Protein AF-A0AAW1RCU2-F1 (afdb_monomer)

Organism: NCBI:txid381761

Structure (mmCIF, N/CA/C/O backbone):
data_AF-A0AAW1RCU2-F1
#
_entry.id   AF-A0AAW1RCU2-F1
#
loop_
_atom_site.group_PDB
_atom_site.id
_atom_site.type_symbol
_atom_site.label_atom_id
_atom_site.label_alt_id
_atom_site.label_comp_id
_atom_site.label_asym_id
_atom_site.label_entity_id
_atom_site.label_seq_id
_atom_site.pdbx_PDB_ins_code
_atom_site.Cartn_x
_atom_site.Cartn_y
_atom_site.Cartn_z
_atom_site.occupancy
_atom_site.B_iso_or_equiv
_atom_site.auth_seq_id
_atom_site.auth_comp_id
_atom_site.auth_asym_id
_atom_site.auth_atom_id
_atom_site.pdbx_PDB_model_num
ATOM 1 N N . MET A 1 1 ? -4.671 -5.575 14.109 1.00 75.19 1 MET A N 1
ATOM 2 C CA . MET A 1 1 ? -3.495 -4.940 13.464 1.00 75.19 1 MET A CA 1
ATOM 3 C C . MET A 1 1 ? -3.321 -5.638 12.135 1.00 75.19 1 MET A C 1
ATOM 5 O O . MET A 1 1 ? -3.491 -6.846 12.098 1.00 75.19 1 MET A O 1
ATOM 9 N N . VAL A 1 2 ? -2.993 -4.914 11.068 1.00 80.25 2 VAL A N 1
ATOM 10 C CA . VAL A 1 2 ? -2.895 -5.488 9.721 1.00 80.25 2 VAL A CA 1
ATOM 11 C C . VAL A 1 2 ? -1.441 -5.582 9.273 1.00 80.25 2 VAL A C 1
ATOM 13 O O . VAL A 1 2 ? -0.641 -4.678 9.523 1.00 80.25 2 VAL A O 1
ATOM 16 N N . GLN A 1 3 ? -1.107 -6.679 8.598 1.00 79.62 3 GLN A N 1
ATOM 17 C CA . GLN A 1 3 ? 0.183 -6.862 7.941 1.00 79.62 3 GLN A CA 1
ATOM 18 C C . GLN A 1 3 ? 0.017 -6.627 6.441 1.00 79.62 3 GLN A C 1
ATOM 20 O O . GLN A 1 3 ? -0.823 -7.261 5.804 1.00 79.62 3 GLN A O 1
ATOM 25 N N . ILE A 1 4 ? 0.816 -5.725 5.873 1.00 79.38 4 ILE A N 1
ATOM 26 C CA . ILE A 1 4 ? 0.804 -5.413 4.441 1.00 79.38 4 ILE A CA 1
ATOM 27 C C . ILE A 1 4 ? 2.156 -5.745 3.818 1.00 79.38 4 ILE A C 1
ATOM 29 O O . ILE A 1 4 ? 3.207 -5.479 4.402 1.00 79.38 4 ILE A O 1
ATOM 33 N N . LEU A 1 5 ? 2.133 -6.318 2.614 1.00 78.69 5 LEU A N 1
ATOM 34 C CA . LEU A 1 5 ? 3.340 -6.565 1.833 1.00 78.69 5 LEU A CA 1
ATOM 35 C C . LEU A 1 5 ? 3.489 -5.480 0.768 1.00 78.69 5 LEU A C 1
ATOM 37 O O . LEU A 1 5 ? 2.671 -5.377 -0.148 1.00 78.69 5 LEU A O 1
ATOM 41 N N . VAL A 1 6 ? 4.560 -4.703 0.877 1.00 77.56 6 VAL A N 1
ATOM 42 C CA . VAL A 1 6 ? 4.902 -3.612 -0.028 1.00 77.56 6 VAL A CA 1
ATOM 43 C C . VAL A 1 6 ? 5.874 -4.106 -1.081 1.00 77.56 6 VAL A C 1
ATOM 45 O O . VAL A 1 6 ? 7.050 -4.322 -0.811 1.00 77.56 6 VAL A O 1
ATOM 48 N N . HIS A 1 7 ? 5.387 -4.288 -2.306 1.00 74.44 7 HIS A N 1
ATOM 49 C CA . HIS A 1 7 ? 6.242 -4.574 -3.453 1.00 74.44 7 HIS A CA 1
ATOM 50 C C . HIS A 1 7 ? 6.886 -3.282 -3.962 1.00 74.44 7 HIS A C 1
ATOM 52 O O . HIS A 1 7 ? 6.199 -2.413 -4.476 1.00 74.44 7 HIS A O 1
ATOM 58 N N . ILE A 1 8 ? 8.205 -3.171 -3.874 1.00 74.50 8 ILE A N 1
ATOM 59 C CA . ILE A 1 8 ? 8.992 -2.032 -4.340 1.00 74.50 8 ILE A CA 1
ATOM 60 C C . ILE A 1 8 ? 9.670 -2.413 -5.659 1.00 74.50 8 ILE A C 1
ATOM 62 O O . ILE A 1 8 ? 10.578 -3.249 -5.702 1.00 74.50 8 ILE A O 1
ATOM 66 N N . ARG A 1 9 ? 9.230 -1.791 -6.758 1.00 66.25 9 ARG A N 1
ATOM 67 C CA . ARG A 1 9 ? 9.865 -1.934 -8.076 1.00 66.25 9 ARG A CA 1
ATOM 68 C C . ARG A 1 9 ? 10.814 -0.764 -8.342 1.00 66.25 9 ARG A C 1
ATOM 70 O O . ARG A 1 9 ? 10.320 0.331 -8.596 1.00 66.25 9 ARG A O 1
ATOM 77 N N . PRO A 1 10 ? 12.144 -0.957 -8.316 1.00 59.75 10 PRO A N 1
ATOM 78 C CA . PRO A 1 10 ? 13.079 0.095 -8.695 1.00 59.75 10 PRO A CA 1
ATOM 79 C C . PRO A 1 10 ? 12.958 0.388 -10.196 1.00 59.75 10 PRO A C 1
ATOM 81 O O . PRO A 1 10 ? 13.050 -0.511 -11.027 1.00 59.75 10 PRO A O 1
ATOM 84 N N . ALA A 1 11 ? 12.757 1.654 -10.548 1.00 58.03 11 ALA A N 1
ATOM 85 C CA . ALA A 1 11 ? 12.471 2.052 -11.923 1.00 58.03 11 ALA A CA 1
ATOM 86 C C . ALA A 1 11 ? 13.689 2.054 -12.863 1.00 58.03 11 ALA A C 1
ATOM 88 O O . ALA A 1 11 ? 13.532 1.924 -14.076 1.00 58.03 11 ALA A O 1
ATOM 89 N N . ASP A 1 12 ? 14.895 2.173 -12.299 1.00 54.81 12 ASP A N 1
ATOM 90 C CA . ASP A 1 12 ? 16.139 2.376 -13.055 1.00 54.81 12 ASP A CA 1
ATOM 91 C C . ASP A 1 12 ? 17.123 1.195 -12.967 1.00 54.81 12 ASP A C 1
ATOM 93 O O . ASP A 1 12 ? 18.245 1.272 -13.468 1.00 54.81 12 ASP A O 1
ATOM 97 N N . ARG A 1 13 ? 16.719 0.065 -12.370 1.00 51.41 13 ARG A N 1
ATOM 98 C CA . ARG A 1 13 ? 17.493 -1.183 -12.425 1.00 51.41 13 ARG A CA 1
ATOM 99 C C . ARG A 1 13 ? 16.586 -2.368 -12.736 1.00 51.41 13 ARG A C 1
ATOM 101 O O . ARG A 1 13 ? 15.651 -2.600 -11.973 1.00 51.41 13 ARG A O 1
ATOM 108 N N . PRO A 1 14 ? 16.901 -3.185 -13.759 1.00 52.28 14 PRO A N 1
ATOM 109 C CA . PRO A 1 14 ? 16.369 -4.536 -13.852 1.00 52.28 14 PRO A CA 1
ATOM 110 C C . PRO A 1 14 ? 16.998 -5.361 -12.719 1.00 52.28 14 PRO A C 1
ATOM 112 O O . PRO A 1 14 ? 18.038 -5.992 -12.877 1.00 52.28 14 PRO A O 1
ATOM 115 N N . GLY A 1 15 ? 16.419 -5.246 -11.528 1.00 60.25 15 GLY A N 1
ATOM 116 C CA . GLY A 1 15 ? 16.770 -6.005 -10.336 1.00 60.25 15 GLY A CA 1
ATOM 117 C C . GLY A 1 15 ? 15.610 -6.897 -9.916 1.00 60.25 15 GLY A C 1
ATOM 118 O O . GLY A 1 15 ? 14.480 -6.724 -10.376 1.00 60.25 15 GLY A O 1
ATOM 119 N N . ALA A 1 16 ? 15.892 -7.854 -9.032 1.00 63.75 16 ALA A N 1
ATOM 120 C CA . ALA A 1 16 ? 14.837 -8.628 -8.397 1.00 63.75 16 ALA A CA 1
ATOM 121 C C . ALA A 1 16 ? 13.883 -7.678 -7.644 1.00 63.75 16 ALA A C 1
ATOM 123 O O . ALA A 1 16 ? 14.353 -6.714 -7.030 1.00 63.75 16 ALA A O 1
ATOM 124 N N . PRO A 1 17 ? 12.563 -7.921 -7.701 1.00 66.88 17 PRO A N 1
ATOM 125 C CA . PRO A 1 17 ? 11.599 -7.141 -6.940 1.00 66.88 17 PRO A CA 1
ATOM 126 C C . PRO A 1 17 ? 11.957 -7.167 -5.453 1.00 66.88 17 PRO A C 1
ATOM 128 O O . PRO A 1 17 ? 12.287 -8.221 -4.906 1.00 66.88 17 PRO A O 1
ATOM 131 N N . HIS A 1 18 ? 11.913 -6.002 -4.811 1.00 74.38 18 HIS A N 1
ATOM 132 C CA . HIS A 1 18 ? 12.106 -5.899 -3.372 1.00 74.38 18 HIS A CA 1
ATOM 133 C C . HIS A 1 18 ? 10.738 -5.906 -2.691 1.00 74.38 18 HIS A C 1
ATOM 135 O O . HIS A 1 18 ? 9.797 -5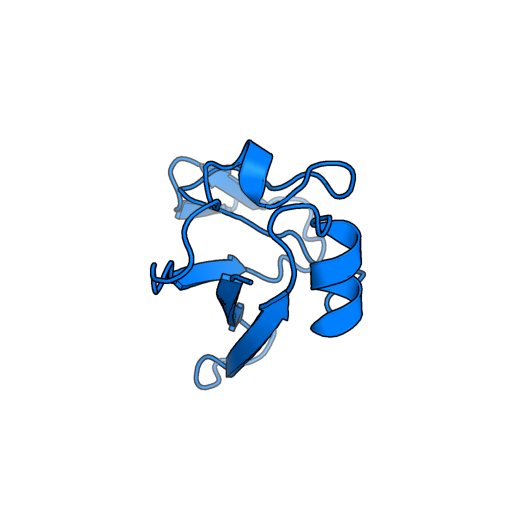.298 -3.197 1.00 74.38 18 HIS A O 1
ATOM 141 N N . PHE A 1 19 ? 10.616 -6.607 -1.569 1.00 78.06 19 PHE A N 1
ATOM 142 C CA . PHE A 1 19 ? 9.385 -6.655 -0.792 1.00 78.06 19 PHE A CA 1
ATOM 143 C C . PHE A 1 19 ? 9.681 -6.278 0.650 1.00 78.06 19 PHE A C 1
ATOM 145 O O . PHE A 1 19 ? 10.642 -6.782 1.231 1.00 78.06 19 PHE A O 1
ATOM 152 N N . GLU A 1 20 ? 8.827 -5.440 1.221 1.00 80.81 20 GLU A N 1
AT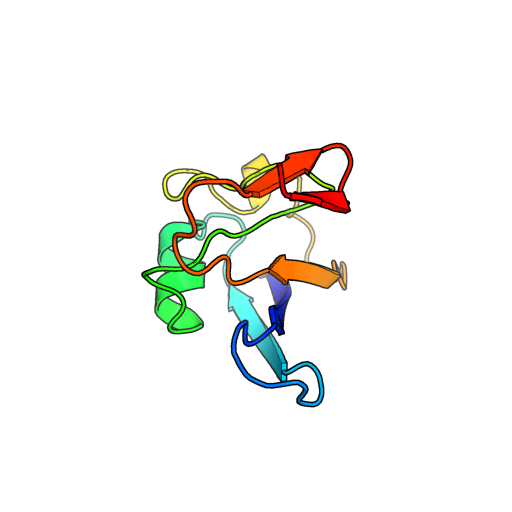OM 153 C CA . GLU A 1 20 ? 8.890 -5.047 2.622 1.00 80.81 20 GLU A CA 1
ATOM 154 C C . GLU A 1 20 ? 7.570 -5.405 3.306 1.00 80.81 20 GLU A C 1
ATOM 156 O O . GLU A 1 20 ? 6.495 -5.064 2.816 1.00 80.81 20 GLU A O 1
ATOM 161 N N . LEU A 1 21 ? 7.641 -6.144 4.413 1.00 82.69 21 LEU A N 1
ATOM 162 C CA . LEU A 1 21 ? 6.472 -6.471 5.224 1.00 82.69 21 LEU A CA 1
ATOM 163 C C . LEU A 1 21 ? 6.339 -5.418 6.322 1.00 82.69 21 LEU A C 1
ATOM 165 O O . LEU A 1 21 ? 7.251 -5.266 7.135 1.00 82.69 21 LEU A O 1
ATOM 169 N N . LEU A 1 22 ? 5.208 -4.721 6.355 1.00 85.19 22 LEU A N 1
ATOM 170 C CA . LEU A 1 22 ? 4.909 -3.714 7.366 1.00 85.19 22 LEU A CA 1
ATOM 171 C C . LEU A 1 22 ? 3.736 -4.163 8.230 1.00 85.19 22 LEU A C 1
ATOM 173 O O . LEU A 1 22 ? 2.741 -4.679 7.723 1.00 85.19 22 LEU A O 1
ATOM 177 N N . GLU A 1 23 ? 3.845 -3.923 9.534 1.00 86.56 23 GLU A N 1
ATOM 178 C CA . GLU A 1 23 ? 2.745 -4.083 10.480 1.00 86.56 23 GLU A CA 1
ATOM 179 C C . GLU A 1 23 ? 2.215 -2.701 10.863 1.00 86.56 23 GLU A C 1
ATOM 181 O O . GLU A 1 23 ? 2.954 -1.835 11.334 1.00 86.56 23 GLU A O 1
ATOM 186 N N . CYS A 1 24 ? 0.930 -2.481 10.613 1.00 87.44 24 CYS A N 1
ATOM 187 C CA . CYS A 1 24 ? 0.285 -1.180 10.739 1.00 87.44 24 CYS A CA 1
ATOM 188 C C . CYS A 1 24 ? -1.154 -1.328 11.246 1.00 87.44 24 CYS A C 1
ATOM 190 O O . CYS A 1 24 ? -1.712 -2.424 11.349 1.00 87.44 24 CYS A O 1
ATOM 192 N N . ARG A 1 25 ? -1.776 -0.211 11.623 1.00 89.88 25 ARG A N 1
ATOM 193 C CA . ARG A 1 25 ? -3.201 -0.184 11.976 1.00 89.88 25 ARG A CA 1
ATOM 194 C C . ARG A 1 25 ? -4.013 0.037 10.701 1.00 89.88 25 ARG A C 1
ATOM 196 O O . ARG A 1 25 ? -3.511 0.619 9.750 1.00 89.88 25 ARG A O 1
ATOM 203 N N . LYS A 1 26 ? -5.275 -0.394 10.660 1.00 87.31 26 LYS A N 1
ATOM 204 C CA . LYS A 1 26 ? -6.137 -0.161 9.481 1.00 87.31 26 LYS A CA 1
ATOM 205 C C . LYS A 1 26 ? -6.428 1.332 9.255 1.00 87.31 26 LYS A C 1
ATOM 207 O O . LYS A 1 26 ? -6.762 1.748 8.153 1.00 87.31 26 LYS A O 1
A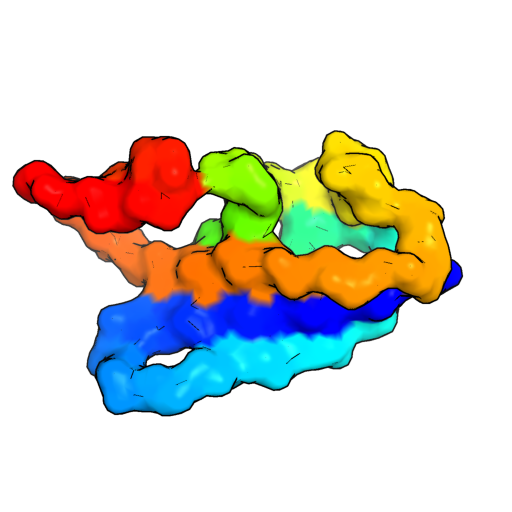TOM 212 N N . GLU A 1 27 ? -6.273 2.133 10.303 1.00 93.19 27 GLU A N 1
ATOM 213 C CA . GLU A 1 27 ? -6.363 3.589 10.284 1.00 93.19 27 GLU A CA 1
ATOM 214 C C . GLU A 1 27 ? -5.048 4.262 9.857 1.00 93.19 27 GLU A C 1
ATOM 216 O O . GLU A 1 27 ? -5.017 5.481 9.737 1.00 93.19 27 GLU A O 1
ATOM 221 N N . THR A 1 28 ? -3.964 3.504 9.640 1.00 91.69 28 THR A N 1
ATOM 222 C CA . THR A 1 28 ? -2.699 4.049 9.130 1.00 91.69 28 THR A CA 1
ATOM 223 C C . THR A 1 28 ? -2.910 4.592 7.721 1.00 91.69 28 THR A C 1
ATOM 225 O O . THR A 1 28 ? -3.499 3.919 6.864 1.00 91.69 28 THR A O 1
ATOM 228 N N . SER A 1 29 ? -2.433 5.814 7.490 1.00 94.50 29 SER A N 1
ATOM 229 C CA . SER A 1 29 ? -2.584 6.486 6.205 1.00 94.50 29 SER A CA 1
ATOM 230 C C . SER A 1 29 ? -1.593 5.964 5.166 1.00 94.50 29 SER A C 1
ATOM 232 O O . SER A 1 29 ? -0.521 5.436 5.474 1.00 94.50 29 SER A O 1
ATOM 234 N N . ILE A 1 30 ? -1.928 6.143 3.893 1.00 91.88 30 ILE A N 1
ATOM 235 C CA . ILE A 1 30 ? -1.030 5.830 2.776 1.00 91.88 30 ILE A CA 1
ATOM 236 C C . ILE A 1 30 ? 0.254 6.671 2.864 1.00 91.88 30 ILE A C 1
ATOM 238 O O . ILE A 1 30 ? 1.337 6.160 2.571 1.00 91.88 30 ILE A O 1
ATOM 242 N N . GLY A 1 31 ? 0.162 7.926 3.319 1.00 92.50 31 GLY A N 1
ATOM 243 C CA . GLY A 1 31 ? 1.328 8.775 3.567 1.00 92.50 31 GLY A CA 1
ATOM 244 C C . GLY A 1 31 ? 2.261 8.207 4.643 1.00 92.50 31 GLY A C 1
ATOM 245 O O . GLY A 1 31 ? 3.479 8.178 4.453 1.00 92.50 31 GLY A O 1
ATOM 246 N N . GLU A 1 32 ? 1.705 7.681 5.738 1.00 92.69 32 GLU A N 1
ATOM 247 C CA . GLU A 1 32 ? 2.475 7.010 6.793 1.00 92.69 32 GLU A CA 1
ATOM 248 C C . GLU A 1 32 ? 3.155 5.736 6.272 1.00 92.69 32 GLU A C 1
ATOM 250 O O . GLU A 1 32 ? 4.344 5.531 6.517 1.00 92.69 32 GLU A O 1
ATOM 255 N N . ILE A 1 33 ? 2.451 4.922 5.478 1.00 89.12 33 ILE A N 1
ATOM 256 C CA . ILE A 1 33 ? 3.012 3.707 4.861 1.00 89.12 33 ILE A CA 1
ATOM 257 C C . ILE A 1 33 ? 4.190 4.048 3.951 1.00 89.12 33 ILE A C 1
ATOM 259 O O . ILE A 1 33 ? 5.237 3.399 4.015 1.00 89.12 33 ILE A O 1
ATOM 263 N N . LYS A 1 34 ? 4.057 5.095 3.128 1.00 87.94 34 LYS A N 1
ATOM 264 C CA . LYS A 1 34 ? 5.165 5.581 2.300 1.00 87.94 34 LYS A CA 1
ATOM 265 C C . LYS A 1 34 ? 6.348 6.018 3.152 1.00 87.94 34 LYS A C 1
ATOM 267 O O . LYS A 1 34 ? 7.482 5.706 2.803 1.00 87.94 34 LYS A O 1
ATOM 272 N N . ALA A 1 35 ? 6.113 6.723 4.255 1.00 89.19 35 ALA A N 1
ATOM 273 C CA . ALA A 1 35 ? 7.186 7.137 5.151 1.00 89.19 35 ALA A CA 1
ATOM 274 C C . ALA A 1 35 ? 7.908 5.927 5.772 1.00 89.19 35 ALA A C 1
ATOM 276 O O . ALA A 1 35 ? 9.140 5.904 5.788 1.00 89.19 35 ALA A O 1
ATOM 277 N N . MET A 1 36 ? 7.162 4.902 6.203 1.00 88.56 36 MET A N 1
ATOM 278 C CA . MET A 1 36 ? 7.708 3.65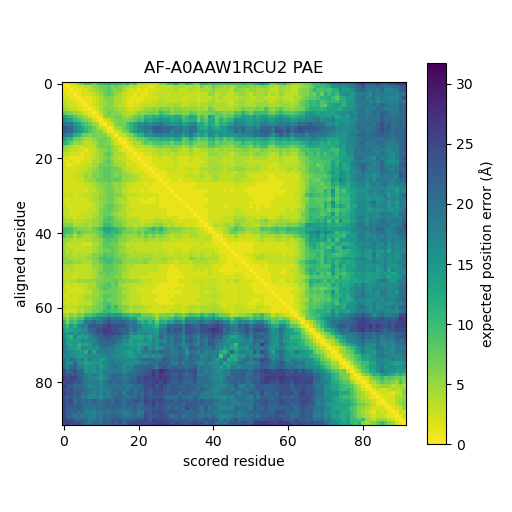8 6.762 1.00 88.56 36 MET A CA 1
ATOM 279 C C . MET A 1 36 ? 8.588 2.915 5.749 1.00 88.56 36 MET A C 1
ATOM 281 O O . MET A 1 36 ? 9.739 2.615 6.054 1.00 88.56 36 MET A O 1
ATOM 285 N N . ALA A 1 37 ? 8.088 2.721 4.526 1.00 84.88 37 ALA A N 1
ATOM 286 C CA . ALA A 1 37 ? 8.806 2.044 3.442 1.00 84.88 37 ALA A CA 1
ATOM 287 C C . ALA A 1 37 ? 9.853 2.930 2.728 1.00 84.88 37 ALA A C 1
ATOM 289 O O . ALA A 1 37 ? 10.446 2.526 1.728 1.00 84.88 37 ALA A O 1
ATOM 290 N N . ARG A 1 38 ? 10.075 4.171 3.194 1.00 84.69 38 ARG A N 1
ATOM 291 C CA . ARG A 1 38 ? 10.981 5.161 2.568 1.00 84.69 38 ARG A CA 1
ATOM 292 C C . ARG A 1 38 ? 10.629 5.473 1.101 1.00 84.69 38 ARG A C 1
ATOM 294 O O . ARG A 1 38 ? 11.500 5.749 0.280 1.00 84.69 38 ARG A O 1
ATOM 301 N N . LEU A 1 39 ? 9.336 5.478 0.793 1.00 79.12 39 LEU A N 1
ATOM 302 C CA . LEU A 1 39 ? 8.723 5.700 -0.520 1.00 79.12 39 LEU A CA 1
ATOM 303 C C . LEU A 1 39 ? 8.107 7.105 -0.666 1.00 79.12 39 LEU A C 1
ATOM 305 O O . LEU A 1 39 ? 7.121 7.280 -1.378 1.00 79.12 39 LEU A O 1
ATOM 309 N N . THR A 1 40 ? 8.660 8.126 -0.006 1.00 74.12 40 THR A N 1
ATOM 310 C CA . THR A 1 40 ? 8.067 9.481 0.072 1.00 74.12 40 THR A CA 1
ATOM 311 C C . THR A 1 40 ? 7.825 10.159 -1.282 1.00 74.12 40 THR A C 1
ATOM 313 O O . THR A 1 40 ? 6.956 11.018 -1.376 1.00 74.12 40 THR A O 1
ATOM 316 N N . GLN A 1 41 ? 8.548 9.767 -2.334 1.00 72.50 41 GLN A N 1
ATOM 317 C CA . GLN A 1 41 ? 8.371 10.277 -3.704 1.00 72.50 41 GLN A CA 1
ATOM 318 C C . GLN A 1 41 ? 7.657 9.290 -4.643 1.00 72.50 41 GLN A C 1
ATOM 320 O O . GLN A 1 41 ? 7.566 9.539 -5.839 1.00 72.50 41 GLN A O 1
ATOM 325 N N . SER A 1 42 ? 7.184 8.149 -4.135 1.00 74.69 42 SER A N 1
ATOM 326 C CA . SER A 1 42 ? 6.577 7.098 -4.959 1.00 74.69 42 SER A CA 1
ATOM 327 C C . SER A 1 42 ? 5.054 7.150 -4.924 1.00 74.69 42 SER A C 1
ATOM 329 O O . SER A 1 42 ? 4.439 7.527 -3.925 1.00 74.69 42 SER A O 1
ATOM 331 N N . GLU A 1 43 ? 4.431 6.701 -6.008 1.00 81.00 43 GLU A N 1
ATOM 332 C CA . GLU A 1 43 ? 3.000 6.423 -6.041 1.00 81.00 43 GLU A CA 1
ATOM 333 C C . GLU A 1 43 ? 2.735 5.012 -5.514 1.00 81.00 43 GLU A C 1
ATOM 335 O O . GLU A 1 43 ? 3.427 4.054 -5.861 1.00 81.00 43 GLU A O 1
ATOM 340 N N . LEU A 1 44 ? 1.717 4.882 -4.666 1.00 79.38 44 LEU A N 1
ATOM 341 C CA . LEU A 1 44 ? 1.203 3.583 -4.263 1.00 79.38 44 LEU A CA 1
ATOM 342 C C . LEU A 1 44 ? -0.035 3.275 -5.113 1.00 79.38 44 LEU A C 1
ATOM 344 O O . LEU A 1 44 ? -0.870 4.151 -5.322 1.00 79.38 44 LEU A O 1
ATOM 348 N N . VAL A 1 45 ? -0.129 2.052 -5.630 1.00 80.50 45 VAL A N 1
ATOM 349 C CA . VAL A 1 45 ? -1.264 1.555 -6.409 1.00 80.50 45 VAL A CA 1
ATOM 350 C C . VAL A 1 45 ? -1.811 0.310 -5.723 1.00 80.50 45 VAL A C 1
ATOM 352 O O . VAL A 1 45 ? -1.054 -0.601 -5.388 1.00 80.50 45 VAL A O 1
ATOM 355 N N . PHE A 1 46 ? -3.124 0.264 -5.534 1.00 81.31 46 PHE A N 1
ATOM 356 C CA . PHE A 1 46 ? -3.831 -0.868 -4.951 1.00 81.31 46 PHE A CA 1
ATOM 357 C C . PHE A 1 46 ? -5.011 -1.250 -5.844 1.00 81.31 46 PHE A C 1
ATOM 359 O O . PHE A 1 46 ? -5.800 -0.394 -6.226 1.00 81.31 46 PHE A O 1
ATOM 366 N N . MET A 1 47 ? -5.099 -2.526 -6.236 1.00 78.00 47 MET A N 1
ATOM 367 C CA . MET A 1 47 ? -6.133 -3.036 -7.158 1.00 78.00 47 MET A CA 1
ATOM 368 C C . MET A 1 47 ? -6.296 -2.221 -8.461 1.00 78.00 47 MET A C 1
ATOM 370 O O . MET A 1 47 ? -7.383 -2.129 -9.016 1.00 78.00 47 MET A O 1
ATOM 374 N N . GLY A 1 48 ? -5.202 -1.641 -8.968 1.00 75.88 48 GLY A N 1
ATOM 375 C CA . GLY A 1 48 ? -5.209 -0.810 -10.179 1.00 75.88 48 GLY A CA 1
ATOM 376 C C . GLY A 1 48 ? -5.566 0.662 -9.947 1.00 75.88 48 GLY A C 1
ATOM 377 O O . GLY A 1 48 ? -5.442 1.459 -10.875 1.00 75.88 48 GLY A O 1
ATOM 378 N N . GLU A 1 49 ? -5.928 1.051 -8.723 1.00 79.62 49 GLU A N 1
ATOM 379 C CA . GLU A 1 49 ? -6.236 2.431 -8.355 1.00 79.62 49 GLU A CA 1
ATOM 380 C C . GLU A 1 49 ? -5.062 3.110 -7.645 1.00 79.62 49 GLU A C 1
ATOM 382 O O . GLU A 1 49 ? -4.374 2.509 -6.817 1.00 79.62 49 GLU A O 1
ATOM 387 N N . ARG A 1 50 ? -4.832 4.394 -7.948 1.00 86.25 50 ARG A N 1
ATOM 388 C CA . ARG A 1 50 ? -3.820 5.201 -7.255 1.00 86.25 50 ARG A CA 1
ATOM 389 C C . ARG A 1 50 ? -4.276 5.499 -5.827 1.00 86.25 50 ARG A C 1
ATOM 391 O O . ARG A 1 50 ? -5.340 6.079 -5.606 1.00 86.25 50 ARG A O 1
ATOM 398 N N . CYS A 1 51 ? -3.421 5.172 -4.867 1.00 88.12 51 CYS A N 1
ATOM 399 C CA . CYS A 1 51 ? -3.644 5.482 -3.469 1.00 88.12 51 CYS A CA 1
ATOM 400 C C . CYS A 1 51 ? -3.360 6.965 -3.173 1.00 88.12 51 CYS A C 1
ATOM 402 O O . CYS A 1 51 ? -2.398 7.541 -3.690 1.00 88.12 51 CYS A O 1
ATOM 404 N N . LEU A 1 52 ? -4.195 7.578 -2.335 1.00 92.50 52 LEU A N 1
ATOM 405 C CA . LEU A 1 52 ? -4.078 8.970 -1.898 1.00 92.50 52 LEU A CA 1
ATOM 406 C C . LEU A 1 52 ? -3.500 9.012 -0.486 1.00 92.50 52 LEU A C 1
ATOM 408 O O . LEU A 1 52 ? -3.971 8.272 0.370 1.00 92.50 52 LEU A O 1
ATOM 412 N N . ASP A 1 53 ? -2.534 9.898 -0.244 1.00 92.81 53 ASP A N 1
ATOM 413 C CA . ASP A 1 53 ? -1.760 9.931 1.008 1.00 92.81 53 ASP A CA 1
ATOM 414 C C . ASP A 1 53 ? -2.620 10.165 2.259 1.00 92.81 53 ASP A C 1
ATOM 416 O O . ASP A 1 53 ? -2.315 9.613 3.312 1.00 92.81 53 ASP A O 1
ATOM 420 N N . GLU A 1 54 ? -3.715 10.913 2.114 1.00 95.25 54 GLU A N 1
ATOM 421 C CA . GLU A 1 54 ? -4.669 11.240 3.184 1.00 95.25 54 GLU A CA 1
ATOM 422 C C . GLU A 1 54 ? -5.659 10.105 3.500 1.00 95.25 54 GLU A C 1
ATOM 424 O O . GLU A 1 54 ? -6.371 10.171 4.499 1.00 95.25 54 GLU A O 1
ATOM 429 N N . ARG A 1 55 ? -5.757 9.081 2.639 1.00 93.75 55 ARG A N 1
ATOM 430 C CA . ARG A 1 55 ? -6.648 7.932 2.861 1.00 93.75 55 ARG A CA 1
ATOM 431 C C . ARG A 1 55 ? -5.952 6.871 3.700 1.00 93.75 55 ARG A C 1
ATOM 433 O O . ARG A 1 55 ? -4.727 6.749 3.672 1.00 93.75 55 ARG A O 1
ATOM 440 N N . CYS A 1 56 ? -6.737 6.076 4.409 1.00 93.62 56 CYS A N 1
ATOM 441 C CA . CYS A 1 56 ? -6.252 4.993 5.256 1.00 93.62 56 CYS A CA 1
ATOM 442 C C . CYS A 1 56 ? -6.447 3.629 4.593 1.00 93.62 56 CYS A C 1
ATOM 444 O O . CYS A 1 56 ? -7.225 3.478 3.650 1.00 93.62 56 CYS A O 1
ATOM 446 N N . LEU A 1 57 ? -5.767 2.607 5.112 1.00 89.12 57 LEU A N 1
ATOM 447 C CA . LEU A 1 57 ? -5.909 1.219 4.656 1.00 89.12 57 LEU A CA 1
ATOM 448 C C . LEU A 1 57 ? -7.378 0.756 4.624 1.00 89.12 57 LEU A C 1
ATOM 450 O O . LEU A 1 57 ? -7.822 0.167 3.636 1.00 89.12 57 LEU A O 1
ATOM 454 N N . CYS A 1 58 ? -8.166 1.090 5.648 1.00 90.31 58 CYS A N 1
ATOM 455 C CA . CYS A 1 58 ? -9.585 0.740 5.701 1.00 90.31 58 CYS A CA 1
ATOM 456 C C . CYS A 1 58 ? -10.419 1.352 4.566 1.00 90.31 58 CYS A C 1
ATOM 458 O O . CYS A 1 58 ? -11.387 0.730 4.132 1.00 90.31 58 CYS A O 1
ATOM 460 N N . ASP A 1 59 ? -10.031 2.515 4.035 1.00 90.75 59 ASP A N 1
ATOM 461 C CA . ASP A 1 59 ? -10.746 3.156 2.928 1.00 90.75 59 ASP A CA 1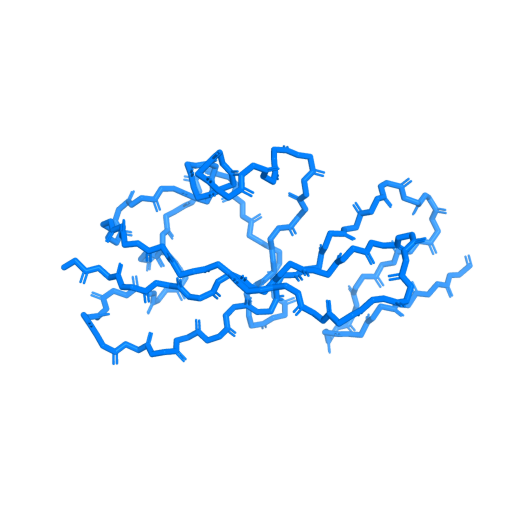
ATOM 462 C C . ASP A 1 59 ? -10.596 2.372 1.619 1.00 90.75 59 ASP A C 1
ATOM 464 O O . ASP A 1 59 ? -11.422 2.512 0.717 1.00 90.75 59 ASP A O 1
ATOM 468 N N . TYR A 1 60 ? -9.550 1.549 1.521 1.00 86.50 60 TYR A N 1
ATOM 469 C CA . TYR A 1 60 ? -9.290 0.625 0.419 1.00 86.50 60 TYR A CA 1
ATOM 470 C C . TYR A 1 60 ? -9.801 -0.796 0.713 1.00 86.50 60 TYR A C 1
ATOM 472 O O . TYR A 1 60 ? -9.482 -1.733 -0.015 1.00 86.50 60 TYR A O 1
ATOM 480 N N . GLY A 1 61 ? -10.594 -0.980 1.776 1.00 85.38 61 GLY A N 1
ATOM 481 C CA . GLY A 1 61 ? -11.119 -2.288 2.181 1.00 85.38 61 GLY A CA 1
ATOM 482 C C . GLY A 1 61 ? -10.096 -3.179 2.893 1.00 85.38 61 GLY A C 1
ATOM 483 O O . GLY A 1 61 ? -10.311 -4.384 3.026 1.00 85.38 61 GLY A O 1
ATOM 484 N N . ILE A 1 62 ? -8.982 -2.608 3.356 1.00 83.69 62 ILE A N 1
ATOM 485 C CA . ILE A 1 62 ? -7.916 -3.321 4.067 1.00 83.69 62 ILE A CA 1
ATOM 486 C C . ILE A 1 62 ? -8.163 -3.175 5.572 1.00 83.69 62 ILE A C 1
ATOM 488 O O . ILE A 1 62 ? -7.607 -2.302 6.239 1.00 83.69 62 ILE A O 1
ATOM 492 N N . SER A 1 63 ? -9.080 -3.982 6.104 1.00 76.69 63 SER A N 1
ATOM 493 C CA . SER A 1 63 ? -9.562 -3.856 7.490 1.00 76.69 63 SER A CA 1
ATOM 494 C C . SER A 1 63 ? -9.436 -5.118 8.340 1.00 76.69 63 SER A C 1
ATOM 496 O O . SER A 1 63 ? -9.685 -5.043 9.542 1.00 76.69 63 SER A O 1
ATOM 498 N N . GLU A 1 64 ? -9.068 -6.247 7.736 1.00 67.06 64 GLU A N 1
ATOM 499 C CA . GLU A 1 64 ? -9.009 -7.558 8.388 1.00 67.06 64 GLU A CA 1
ATOM 500 C C . GLU A 1 64 ? -7.566 -7.964 8.708 1.00 67.06 64 GLU A C 1
ATOM 502 O O . GLU A 1 64 ? -6.643 -7.701 7.935 1.00 67.06 64 GLU A O 1
ATOM 507 N N . ASP A 1 65 ? -7.386 -8.653 9.837 1.00 57.81 65 ASP A N 1
ATOM 508 C CA . ASP A 1 65 ? -6.079 -9.001 10.416 1.00 57.81 65 ASP A CA 1
ATOM 509 C C . ASP A 1 65 ? -5.287 -10.048 9.601 1.00 57.81 65 ASP A C 1
ATOM 511 O O . ASP A 1 65 ? -4.146 -10.364 9.933 1.00 57.81 65 ASP A O 1
ATOM 515 N N . PHE A 1 66 ? -5.855 -10.596 8.523 1.00 45.41 66 PHE A N 1
ATOM 516 C CA . PHE A 1 66 ? -5.201 -11.653 7.754 1.00 45.41 66 PHE A CA 1
ATOM 517 C C . PHE A 1 66 ? -5.592 -11.647 6.281 1.00 45.41 66 PHE A C 1
ATOM 519 O O . PHE A 1 66 ? -6.206 -12.579 5.764 1.00 45.41 66 PHE A O 1
ATOM 526 N N . VAL A 1 67 ? -5.200 -10.601 5.567 1.00 42.94 67 VAL A N 1
ATOM 527 C CA . VAL A 1 67 ? -5.111 -10.715 4.118 1.00 42.94 67 VAL A CA 1
ATOM 528 C C . VAL A 1 67 ? -3.676 -10.408 3.734 1.00 42.94 67 VAL A C 1
ATOM 530 O O . VAL A 1 67 ? -3.215 -9.283 3.895 1.00 42.94 67 VAL A O 1
ATOM 533 N N . SER A 1 68 ? -2.966 -11.407 3.201 1.00 43.31 68 SER A N 1
ATOM 534 C CA . SER A 1 68 ? -1.776 -11.182 2.377 1.00 43.31 68 SER A CA 1
ATOM 535 C C . SER A 1 68 ? -2.209 -10.442 1.108 1.00 43.31 68 SER A C 1
ATOM 537 O O . SER A 1 68 ? -2.217 -10.998 0.012 1.00 43.31 68 SER A O 1
ATOM 539 N N . GLN A 1 69 ? -2.658 -9.195 1.252 1.00 46.16 69 GLN A N 1
ATOM 540 C CA . GLN A 1 69 ? -2.903 -8.319 0.125 1.00 46.16 69 GLN A CA 1
ATOM 541 C C . GLN A 1 69 ? -1.534 -7.892 -0.352 1.00 46.16 69 GLN A C 1
ATOM 543 O O . GLN A 1 69 ? -0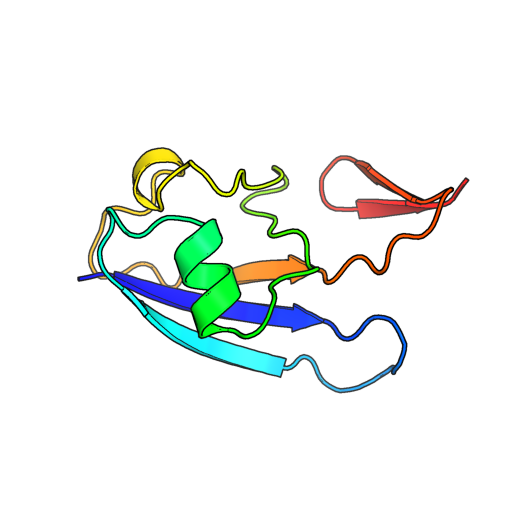.872 -7.034 0.230 1.00 46.16 69 GLN A O 1
ATOM 548 N N . VAL A 1 70 ? -1.083 -8.575 -1.397 1.00 43.81 70 VAL A N 1
ATOM 549 C CA . VAL A 1 70 ? 0.083 -8.161 -2.156 1.00 43.81 70 VAL A CA 1
ATOM 550 C C . VAL A 1 70 ? -0.317 -6.878 -2.865 1.00 43.81 70 VAL A C 1
ATOM 552 O O . VAL A 1 70 ? -0.908 -6.897 -3.944 1.00 43.81 70 VAL A O 1
ATOM 555 N N . ALA A 1 71 ? -0.032 -5.750 -2.230 1.00 49.25 71 ALA A N 1
ATOM 556 C CA . ALA A 1 71 ? -0.158 -4.467 -2.875 1.00 49.25 71 ALA A CA 1
ATOM 557 C C . ALA A 1 71 ? 1.084 -4.294 -3.763 1.00 49.25 71 ALA A C 1
ATOM 559 O O . ALA A 1 71 ? 2.226 -4.160 -3.315 1.00 49.25 71 ALA A O 1
ATOM 560 N N . GLY A 1 72 ? 0.860 -4.448 -5.068 1.00 43.97 72 GLY A N 1
ATOM 561 C CA . GLY A 1 72 ? 1.880 -4.271 -6.087 1.00 43.97 72 GLY A CA 1
ATOM 562 C C . GLY A 1 72 ? 2.162 -2.789 -6.279 1.00 43.97 72 GLY A C 1
ATOM 563 O O . GLY A 1 72 ? 1.501 -2.158 -7.096 1.00 43.97 72 GLY A O 1
ATOM 564 N N . PHE A 1 73 ? 3.132 -2.234 -5.558 1.00 55.97 73 PHE A N 1
ATOM 565 C CA . PHE A 1 73 ? 3.484 -0.830 -5.719 1.00 55.97 73 PHE A CA 1
ATOM 566 C C . PHE A 1 73 ? 4.508 -0.656 -6.845 1.00 55.97 73 PHE A C 1
ATOM 568 O O . PHE A 1 73 ? 5.426 -1.458 -7.044 1.00 55.97 73 PHE A O 1
ATOM 575 N N . VAL A 1 74 ? 4.322 0.388 -7.646 1.00 48.56 74 VAL A N 1
ATOM 576 C CA . VAL A 1 74 ? 5.259 0.739 -8.709 1.00 48.56 74 VAL A CA 1
ATOM 577 C C . VAL A 1 74 ? 5.806 2.111 -8.382 1.00 48.56 74 VAL A C 1
ATOM 579 O O . VAL A 1 74 ? 5.068 3.090 -8.379 1.00 48.56 74 VAL A O 1
ATOM 582 N N . VAL A 1 75 ? 7.109 2.181 -8.116 1.00 47.19 75 VAL A N 1
ATOM 583 C CA . VAL A 1 75 ? 7.804 3.462 -8.039 1.00 47.19 75 VAL A CA 1
ATOM 584 C C . VAL A 1 75 ? 7.792 4.030 -9.451 1.00 47.19 75 VAL A C 1
ATOM 586 O O . VAL A 1 7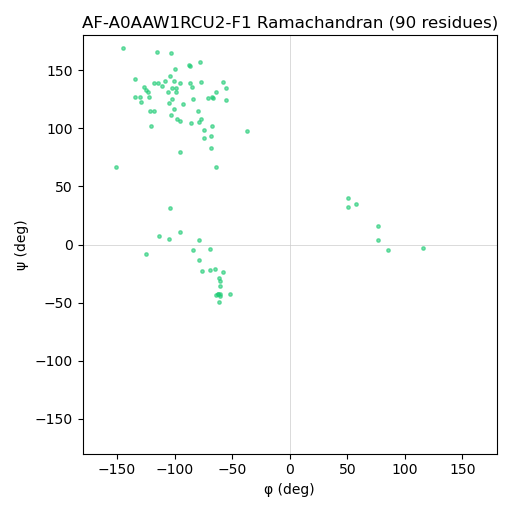5 ? 8.518 3.553 -10.321 1.00 47.19 75 VAL A O 1
ATOM 589 N N . ASN A 1 76 ? 6.909 4.990 -9.704 1.00 46.59 76 ASN A N 1
ATOM 590 C CA . ASN A 1 76 ? 6.927 5.764 -10.930 1.00 46.59 76 ASN A CA 1
ATOM 591 C C . ASN A 1 76 ? 7.903 6.925 -10.690 1.00 46.59 76 ASN A C 1
ATOM 593 O O . ASN A 1 76 ? 7.564 7.833 -9.932 1.00 46.59 76 ASN A O 1
ATOM 597 N N . PRO A 1 77 ? 9.133 6.899 -11.235 1.00 43.69 77 PRO A N 1
ATOM 598 C CA . PRO A 1 77 ? 9.945 8.099 -11.246 1.00 43.69 77 PRO A CA 1
ATOM 599 C C . PRO A 1 77 ? 9.198 9.039 -12.180 1.00 43.69 77 PRO A C 1
ATOM 601 O O . PRO A 1 77 ? 8.868 8.622 -13.288 1.00 43.69 77 PRO A O 1
ATOM 604 N N . ASP A 1 78 ? 8.876 10.245 -11.727 1.00 42.03 78 ASP A N 1
ATOM 605 C CA . ASP A 1 78 ? 8.238 11.287 -12.532 1.00 42.03 78 ASP A CA 1
ATOM 606 C C . ASP A 1 78 ? 8.778 11.271 -13.975 1.00 42.03 78 ASP A C 1
ATOM 608 O O . ASP A 1 78 ? 9.870 11.758 -14.272 1.00 42.03 78 ASP A O 1
ATOM 612 N N . ARG A 1 79 ? 8.043 10.624 -14.886 1.00 45.91 79 ARG A N 1
ATOM 613 C CA . ARG A 1 79 ? 8.362 10.570 -16.309 1.00 45.91 79 ARG A CA 1
ATOM 614 C C . ARG A 1 79 ? 7.173 11.184 -17.027 1.00 45.91 79 ARG A C 1
ATOM 616 O O . ARG A 1 79 ? 6.150 10.506 -17.170 1.00 45.91 79 ARG A O 1
ATOM 623 N N . PRO A 1 80 ? 7.272 12.447 -17.483 1.00 45.28 80 PRO A N 1
ATOM 624 C CA . PRO A 1 80 ? 6.270 12.986 -18.388 1.00 45.28 80 PRO A CA 1
ATOM 625 C C . PRO A 1 80 ? 6.178 12.044 -19.596 1.00 45.28 80 PRO A C 1
ATOM 627 O O . PRO A 1 80 ? 7.199 11.722 -20.201 1.00 45.28 80 PRO A O 1
ATOM 630 N N . GLY A 1 81 ? 4.979 11.535 -19.893 1.00 52.94 81 GLY A N 1
ATOM 631 C CA . GLY A 1 81 ? 4.774 10.577 -20.990 1.00 52.94 81 GLY A CA 1
ATOM 632 C C . GLY A 1 81 ? 4.294 9.179 -20.590 1.00 52.94 81 GLY A C 1
ATOM 633 O O . GLY A 1 81 ? 4.081 8.346 -21.466 1.00 52.94 81 GLY A O 1
ATOM 634 N N . LYS A 1 82 ? 4.142 8.872 -19.292 1.00 50.12 82 LYS A N 1
ATOM 635 C CA . LYS A 1 82 ? 3.708 7.537 -18.847 1.00 50.12 82 LYS A CA 1
ATOM 636 C C . LYS A 1 82 ? 2.471 7.587 -17.960 1.00 50.12 82 LYS A C 1
ATOM 638 O O . LYS A 1 82 ? 2.408 8.369 -17.018 1.00 50.12 82 LYS A O 1
ATOM 643 N N . ARG A 1 83 ? 1.497 6.720 -18.248 1.00 50.44 83 ARG A N 1
ATOM 644 C CA . ARG A 1 83 ? 0.227 6.601 -17.518 1.00 50.44 83 ARG A CA 1
ATOM 645 C C . ARG A 1 83 ? -0.089 5.136 -17.231 1.00 50.44 83 ARG A C 1
ATOM 647 O O . ARG A 1 83 ? 0.125 4.280 -18.082 1.00 50.44 83 ARG A O 1
ATOM 654 N N . PHE A 1 84 ? -0.645 4.856 -16.056 1.00 50.97 84 PHE A N 1
ATOM 655 C CA . PHE A 1 84 ? -1.246 3.557 -15.757 1.00 50.97 84 PHE A CA 1
ATOM 656 C C . PHE A 1 84 ? -2.691 3.516 -16.266 1.00 50.97 84 PHE A C 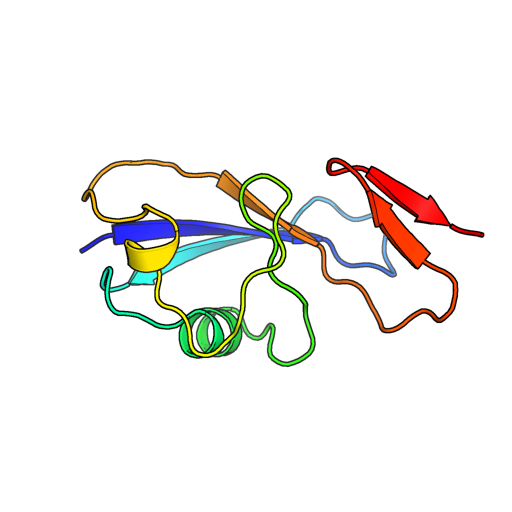1
ATOM 658 O O . PHE A 1 84 ? -3.493 4.388 -15.927 1.00 50.97 84 PHE A O 1
ATOM 665 N N . VAL A 1 85 ? -3.012 2.517 -17.088 1.00 48.69 85 VAL A N 1
ATOM 666 C CA . VAL A 1 85 ? -4.373 2.214 -17.557 1.00 48.69 85 VAL A CA 1
ATOM 667 C C . VAL A 1 85 ? -4.615 0.732 -17.290 1.00 48.69 85 VAL A C 1
ATOM 669 O O . VAL A 1 85 ? -3.816 -0.095 -17.723 1.00 48.69 85 VAL A O 1
ATOM 672 N N . ASP A 1 86 ? -5.653 0.403 -16.520 1.00 42.06 86 ASP A N 1
ATOM 673 C CA . ASP A 1 86 ? -6.040 -0.976 -16.171 1.00 42.06 86 ASP A CA 1
ATOM 674 C C . ASP A 1 86 ? -4.887 -1.841 -15.621 1.00 42.06 86 ASP A C 1
ATOM 676 O O . ASP A 1 86 ? -4.724 -3.012 -15.959 1.00 42.06 86 ASP A O 1
ATOM 680 N N . GLY A 1 87 ? -4.031 -1.248 -14.781 1.00 42.75 87 GLY A N 1
ATOM 681 C CA . GLY A 1 87 ? -2.872 -1.932 -14.192 1.00 42.75 87 GLY A CA 1
ATOM 682 C C . GLY A 1 87 ? -1.675 -2.119 -15.136 1.00 42.75 87 GLY A C 1
ATOM 683 O O . GLY A 1 87 ? -0.667 -2.702 -14.734 1.00 42.75 87 GLY A O 1
ATOM 684 N N . VAL A 1 88 ? -1.737 -1.593 -16.361 1.00 41.47 88 VAL A N 1
ATOM 685 C CA . VAL A 1 88 ? -0.652 -1.634 -17.348 1.00 41.47 88 VAL A CA 1
ATOM 686 C C . VAL A 1 88 ? -0.002 -0.256 -17.464 1.00 41.47 88 VAL A C 1
ATOM 688 O O . VAL A 1 88 ? -0.680 0.760 -17.619 1.00 41.47 88 VAL A O 1
ATOM 691 N N . LEU A 1 89 ? 1.332 -0.209 -17.395 1.00 49.25 89 LEU A N 1
ATOM 692 C CA . LEU A 1 89 ? 2.097 1.016 -17.628 1.00 49.25 89 LEU A CA 1
ATOM 693 C C . LEU A 1 89 ? 2.172 1.291 -19.136 1.00 49.25 89 LEU A C 1
ATOM 695 O O . LEU A 1 89 ? 2.901 0.615 -19.861 1.00 49.25 89 LEU A O 1
ATOM 699 N N . VAL A 1 90 ? 1.443 2.302 -19.595 1.00 47.62 90 VAL A N 1
ATOM 700 C CA . VAL A 1 90 ? 1.410 2.753 -20.990 1.00 47.62 90 VAL A CA 1
ATOM 701 C C . VAL A 1 90 ? 2.337 3.962 -21.143 1.00 47.62 90 VAL A C 1
ATOM 703 O O . VAL A 1 90 ? 2.294 4.887 -20.333 1.00 47.62 90 VAL A O 1
ATOM 706 N N . SER A 1 91 ? 3.204 3.948 -22.159 1.00 49.16 91 SER A N 1
ATOM 707 C CA . SER A 1 91 ? 4.048 5.094 -22.547 1.00 49.16 91 SER A CA 1
ATOM 708 C C . SER A 1 91 ? 3.567 5.641 -23.891 1.00 49.16 91 SER A C 1
ATOM 710 O O . SER A 1 91 ? 3.283 4.838 -24.779 1.00 49.16 91 SER A O 1
ATOM 712 N N . TYR A 1 92 ? 3.472 6.963 -24.025 1.00 55.12 92 TYR A N 1
ATOM 713 C CA . TYR A 1 92 ? 3.136 7.673 -25.265 1.00 55.12 92 TYR A CA 1
ATOM 714 C C . TYR A 1 92 ? 4.280 8.581 -25.713 1.00 55.12 92 TYR A C 1
ATOM 716 O O . TYR A 1 92 ? 4.979 9.131 -24.832 1.00 55.12 92 TYR A O 1
#

Solvent-accessible surface area (backbone atoms only — not comparable to full-atom values): 5489 Å² total; per-residue (Å²): 103,30,53,43,39,43,32,47,39,66,76,91,50,102,62,82,78,43,76,46,80,45,80,44,52,37,80,41,29,45,46,56,51,25,55,74,73,69,32,78,82,44,53,47,32,48,100,66,41,78,60,52,49,90,41,30,37,43,80,76,71,45,69,61,67,83,49,90,52,73,34,64,28,49,41,54,70,94,51,94,51,60,47,77,54,95,68,40,84,44,75,110

Nearest PDB structures (foldseek):
  5vix-assembly1_A  TM=6.938E-01  e=1.849E-02  Naegleria fowleri
  3vaw-assembly1_A  TM=5.913E-01  e=6.958E-03  Saccharomyces cerevisiae S288C
  8zv8-assembly2_D  TM=5.760E-01  e=2.917E-02  Homo sapiens
  7s6p-assembly6_F  TM=6.662E-01  e=8.831E-02  Homo sapiens
  5chw-assembly6_F  TM=4.373E-01  e=4.603E-02  Mus musculus

Radius of gyration: 13.12 Å; Cα contacts (8 Å, |Δi|>4): 165; chains: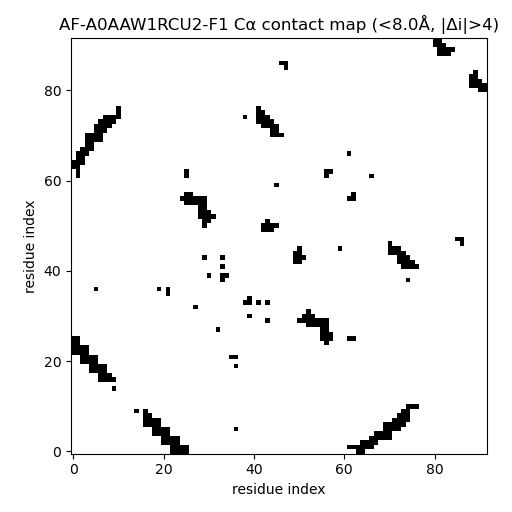 1; bounding box: 29×25×39 Å

pLDDT: mean 70.46, std 17.89, range [41.47, 95.25]

Foldseek 3Di:
DAKEKEWEDDPPDPDDIDIDIDDDAQQQFPCNVCVVVVNNQFWFDAQQHTGDRRDGNVVVVRHDHDDHRHRNGYGDDPDPAWDRDNNDIDGD

Mean predicted aligned error: 10.75 Å

Sequence (92 aa):
MVQILVHIRPADRPGAPHFELLECRKETSIGEIKAMARLTQSELVFMGERCLDERCLCDYGISEDFVSQVAGFVVNPDRPGKRFVDGVLVSY

Secondary structure (DSSP, 8-state):
-EEEEEEE--TT---PPEEEEEEE-TT-BHHHHHHHTT-TTPPPEETTEEPPTTSBGGGGT--STT---EEE-------TTEEEETTEEEE-